Protein AF-A0AA39U0I7-F1 (afdb_monomer_lite)

Foldseek 3Di:
DDDCDPLNVVVVPDDADPPDPRRVVSSVVVVPPDDPPPPDPPPPQDPVNVVVLVVLVVQLVPPVRLLDPNSCVVPLVVVVVCVVVVHDDPRDHDVVSVVSSVVSVCCNVVVDPPPDDDDPPPPDDDD

Radius of gyration: 18.79 Å; chains: 1; bounding box: 39×44×45 Å

Structure (mmCIF, N/CA/C/O backbone):
data_AF-A0AA39U0I7-F1
#
_entry.id   AF-A0AA39U0I7-F1
#
loop_
_atom_site.group_PDB
_atom_site.id
_atom_site.type_symbol
_atom_site.label_atom_id
_atom_site.label_alt_id
_atom_site.label_comp_id
_atom_site.label_asym_id
_atom_site.label_entity_id
_atom_site.label_seq_id
_atom_site.pdbx_PDB_ins_code
_atom_site.Cartn_x
_atom_site.Cartn_y
_atom_site.Cartn_z
_atom_site.occupancy
_atom_site.B_iso_or_equiv
_atom_site.auth_seq_id
_atom_site.auth_comp_id
_atom_site.auth_asym_id
_atom_site.auth_atom_id
_atom_site.pdbx_PDB_model_num
ATOM 1 N N . MET A 1 1 ? 8.882 12.974 -23.817 1.00 37.31 1 MET A N 1
ATOM 2 C CA . MET A 1 1 ? 10.010 12.026 -23.698 1.00 37.31 1 MET A CA 1
ATOM 3 C C . MET A 1 1 ? 9.548 10.905 -22.786 1.00 37.31 1 MET A C 1
ATOM 5 O O . MET A 1 1 ? 9.167 11.203 -21.661 1.00 37.31 1 MET A O 1
ATOM 9 N N . ALA A 1 2 ? 9.437 9.674 -23.289 1.00 45.06 2 ALA A N 1
ATOM 10 C CA . ALA A 1 2 ? 8.979 8.548 -22.478 1.00 45.06 2 ALA A CA 1
ATOM 11 C C . ALA A 1 2 ? 10.019 8.283 -21.381 1.00 45.06 2 ALA A C 1
ATOM 13 O O . ALA A 1 2 ? 11.193 8.076 -21.678 1.00 45.06 2 ALA A O 1
ATOM 14 N N . GLN A 1 3 ? 9.614 8.370 -20.115 1.00 52.12 3 GLN A N 1
ATOM 15 C CA . GLN A 1 3 ? 10.445 7.879 -19.023 1.00 52.12 3 GLN A CA 1
ATOM 16 C C . GLN A 1 3 ? 10.517 6.362 -19.179 1.00 52.12 3 GLN A C 1
ATOM 18 O O . GLN A 1 3 ? 9.525 5.682 -18.927 1.00 52.12 3 GLN A O 1
ATOM 23 N N . ASN A 1 4 ? 11.667 5.846 -19.616 1.00 58.81 4 ASN A N 1
ATOM 24 C CA . ASN A 1 4 ? 11.930 4.413 -19.577 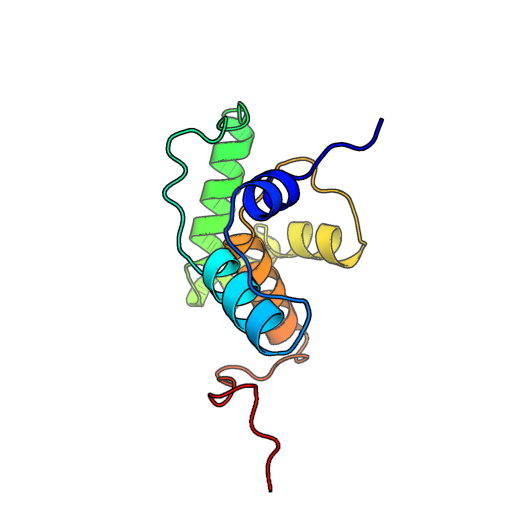1.00 58.81 4 ASN A CA 1
ATOM 25 C C . ASN A 1 4 ? 11.798 3.970 -18.121 1.00 58.81 4 ASN A C 1
ATOM 27 O O . ASN A 1 4 ? 12.529 4.450 -17.247 1.00 58.81 4 ASN A O 1
ATOM 31 N N . SER A 1 5 ? 10.824 3.104 -17.849 1.00 74.81 5 SER A N 1
ATOM 32 C CA . SER A 1 5 ? 10.639 2.552 -16.519 1.00 74.81 5 SER A CA 1
ATOM 33 C C . SER A 1 5 ? 11.898 1.782 -16.144 1.00 74.81 5 SER A C 1
ATOM 35 O O . SER A 1 5 ? 12.543 1.150 -16.982 1.00 74.81 5 SER A O 1
ATOM 37 N N . ARG A 1 6 ? 12.235 1.766 -14.854 1.00 77.12 6 ARG A N 1
ATOM 38 C CA . ARG A 1 6 ? 13.270 0.864 -14.337 1.00 77.12 6 ARG A CA 1
ATOM 39 C C . ARG A 1 6 ? 13.010 -0.583 -14.770 1.00 77.12 6 ARG A C 1
ATOM 41 O O . ARG A 1 6 ? 13.955 -1.328 -15.000 1.00 77.12 6 ARG A O 1
ATOM 48 N N . TRP A 1 7 ? 11.742 -0.966 -14.886 1.00 81.94 7 TRP A N 1
ATOM 49 C CA . TRP A 1 7 ? 11.361 -2.283 -15.370 1.00 81.94 7 TRP A CA 1
ATOM 50 C C . TRP A 1 7 ? 11.770 -2.521 -16.830 1.00 81.94 7 TRP A C 1
ATOM 52 O O . TRP A 1 7 ? 12.282 -3.591 -17.145 1.00 81.94 7 TRP A O 1
ATOM 62 N N . ASP A 1 8 ? 11.647 -1.515 -17.697 1.00 84.69 8 ASP A N 1
ATOM 63 C CA . ASP A 1 8 ? 12.058 -1.616 -19.103 1.00 84.69 8 ASP A CA 1
ATOM 64 C C . ASP A 1 8 ? 13.574 -1.815 -19.222 1.00 84.69 8 ASP A C 1
ATOM 66 O O . ASP A 1 8 ? 14.037 -2.624 -20.022 1.00 84.69 8 ASP A O 1
ATOM 70 N N . ALA A 1 9 ? 14.353 -1.149 -18.364 1.00 84.38 9 ALA A N 1
ATOM 71 C CA . ALA A 1 9 ? 15.800 -1.348 -18.296 1.00 84.38 9 ALA A CA 1
ATOM 72 C C . ALA A 1 9 ? 16.183 -2.770 -17.844 1.00 84.38 9 ALA A C 1
ATOM 74 O O . ALA A 1 9 ? 17.185 -3.313 -18.297 1.00 84.38 9 ALA A O 1
ATOM 75 N N . ILE A 1 10 ? 15.388 -3.388 -16.964 1.00 84.75 10 ILE A N 1
ATOM 76 C CA . ILE A 1 10 ? 15.611 -4.770 -16.516 1.00 84.75 10 ILE A CA 1
ATOM 77 C C . ILE A 1 10 ? 15.306 -5.748 -17.647 1.00 84.75 10 ILE A C 1
ATOM 79 O O . ILE A 1 10 ? 16.105 -6.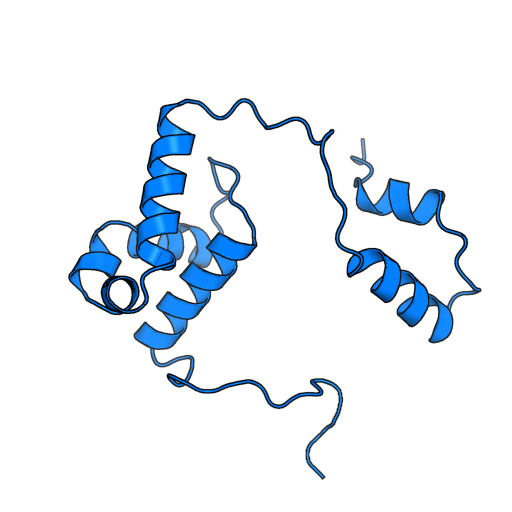645 -17.900 1.00 84.75 10 ILE A O 1
ATOM 83 N N . LEU A 1 11 ? 14.182 -5.555 -18.340 1.00 87.50 11 LEU A N 1
ATOM 84 C CA . LEU A 1 11 ? 13.811 -6.382 -19.486 1.00 87.50 11 LEU A CA 1
ATOM 85 C C . LEU A 1 11 ? 14.836 -6.287 -20.620 1.00 87.50 11 LEU A C 1
ATOM 87 O O . LEU A 1 11 ? 15.095 -7.289 -21.269 1.00 87.50 11 LEU A O 1
ATOM 91 N N . ALA A 1 12 ? 15.441 -5.115 -20.830 1.00 85.19 12 ALA A N 1
ATOM 92 C CA . ALA A 1 12 ? 16.456 -4.915 -21.863 1.00 85.19 12 ALA A CA 1
ATOM 93 C C . ALA A 1 12 ? 17.773 -5.671 -21.601 1.00 85.19 12 ALA A C 1
ATOM 95 O O . ALA A 1 12 ? 18.517 -5.931 -22.541 1.00 85.19 12 ALA A O 1
ATOM 96 N N . VAL A 1 13 ? 18.081 -5.994 -20.339 1.00 86.12 13 VAL A N 1
ATOM 97 C CA . VAL A 1 13 ? 19.313 -6.706 -19.944 1.00 86.12 13 VAL A CA 1
ATOM 98 C C . VAL A 1 13 ? 19.062 -8.201 -19.721 1.00 86.12 13 VAL A C 1
ATOM 100 O O . VAL A 1 13 ? 19.996 -8.997 -19.766 1.00 86.12 13 VAL A O 1
ATOM 103 N N . ALA A 1 14 ? 17.819 -8.591 -19.447 1.00 86.44 14 ALA A N 1
ATOM 104 C CA . ALA A 1 14 ? 17.469 -9.974 -19.179 1.00 86.44 14 ALA A CA 1
ATOM 105 C C . ALA A 1 14 ? 17.499 -10.827 -20.454 1.00 86.44 14 ALA A C 1
ATOM 107 O O . ALA A 1 14 ? 16.909 -10.461 -21.468 1.00 86.44 14 ALA A O 1
ATOM 108 N N . ASP A 1 15 ? 18.123 -12.001 -20.366 1.00 88.50 15 ASP A N 1
ATOM 109 C CA . ASP A 1 15 ? 18.040 -13.014 -21.414 1.00 88.50 15 ASP A CA 1
ATOM 110 C C . ASP A 1 15 ? 16.685 -13.729 -21.306 1.00 88.50 15 ASP A C 1
ATOM 112 O O . ASP A 1 15 ? 16.442 -14.513 -20.384 1.00 88.50 15 ASP A O 1
ATOM 116 N N . LEU A 1 16 ? 15.752 -13.360 -22.186 1.00 88.12 16 LEU A N 1
ATOM 117 C CA . LEU A 1 16 ? 14.377 -13.854 -22.188 1.00 88.12 16 LEU A CA 1
ATOM 118 C C . LEU A 1 16 ? 14.135 -14.748 -23.415 1.00 88.12 16 LEU A C 1
ATOM 120 O O . LEU A 1 16 ? 14.589 -14.418 -24.511 1.00 88.12 16 LEU A O 1
ATOM 124 N N . PRO A 1 17 ? 13.382 -15.856 -23.268 1.00 92.12 17 PRO A N 1
ATOM 125 C CA . PRO A 1 17 ? 13.059 -16.735 -24.389 1.00 92.12 17 PRO A CA 1
ATOM 126 C C . PRO A 1 17 ? 12.138 -16.035 -25.412 1.00 92.12 17 PRO A C 1
ATOM 128 O O . PRO A 1 17 ? 11.630 -14.947 -25.152 1.00 92.12 17 PRO A O 1
ATOM 131 N N . PRO A 1 18 ? 11.861 -16.639 -26.579 1.00 91.62 18 PRO A N 1
ATOM 132 C CA . PRO A 1 18 ? 10.907 -16.077 -27.532 1.00 91.62 18 PRO A CA 1
ATOM 133 C C . PRO A 1 18 ? 9.511 -15.867 -26.911 1.00 91.62 18 PRO A C 1
ATOM 135 O O . PRO A 1 18 ? 9.123 -16.640 -26.028 1.00 91.62 18 PRO A O 1
ATOM 138 N N . PRO A 1 19 ? 8.733 -14.868 -27.373 1.00 90.88 19 PRO A N 1
ATOM 139 C CA . PRO A 1 19 ? 7.399 -14.577 -26.849 1.00 90.88 19 PRO A CA 1
ATOM 140 C C . PRO A 1 19 ? 6.496 -15.818 -26.815 1.00 90.88 19 PRO A C 1
ATOM 142 O O . PRO A 1 19 ? 6.304 -16.491 -27.824 1.00 90.88 19 PRO A O 1
ATOM 145 N N . GLY A 1 20 ? 5.935 -16.112 -25.641 1.00 89.25 20 GLY A N 1
ATOM 146 C CA . GLY A 1 20 ? 5.120 -17.299 -25.386 1.00 89.25 20 GLY A CA 1
ATOM 147 C C . GLY A 1 20 ? 4.947 -17.568 -23.884 1.00 89.25 20 GLY A C 1
ATOM 148 O O . GLY A 1 20 ? 5.331 -16.733 -23.060 1.00 89.25 20 GLY A O 1
ATOM 149 N N . PRO A 1 21 ? 4.401 -18.732 -23.494 1.00 92.56 21 PRO A N 1
ATOM 150 C CA . PRO A 1 21 ? 4.223 -19.086 -22.082 1.00 92.56 21 PRO A CA 1
ATOM 151 C C . PRO A 1 21 ? 5.541 -19.092 -21.290 1.00 92.56 21 PRO A C 1
ATOM 153 O O . PRO A 1 21 ? 5.598 -18.612 -20.159 1.00 92.56 21 PRO A O 1
ATOM 156 N N . SER A 1 22 ? 6.631 -19.553 -21.912 1.00 88.69 22 SER A N 1
ATOM 157 C CA . SER A 1 22 ? 7.979 -19.532 -21.330 1.00 88.69 22 SER A CA 1
ATOM 158 C C . SER A 1 22 ? 8.496 -18.109 -21.096 1.00 88.69 22 SER A C 1
ATOM 160 O O . SER A 1 22 ? 9.119 -17.844 -20.069 1.00 88.69 22 SER A O 1
ATOM 162 N N . TYR A 1 23 ? 8.188 -17.171 -21.998 1.00 91.50 23 TYR A N 1
ATOM 163 C CA . TYR A 1 23 ? 8.501 -15.751 -21.824 1.00 91.50 23 TYR A CA 1
ATOM 164 C C . TYR A 1 23 ? 7.765 -15.149 -20.633 1.00 91.50 23 TYR A C 1
ATOM 166 O O . TYR A 1 23 ? 8.370 -14.431 -19.836 1.00 91.50 23 TYR A O 1
ATOM 174 N N . TYR A 1 24 ? 6.477 -15.469 -20.475 1.00 88.50 24 TYR A N 1
ATOM 175 C CA . TYR A 1 24 ? 5.704 -15.031 -19.315 1.00 88.50 24 TYR A CA 1
ATOM 176 C C . TYR A 1 24 ? 6.309 -15.563 -18.012 1.00 88.50 24 TYR A C 1
ATOM 178 O O . TYR A 1 24 ? 6.560 -14.777 -17.097 1.00 88.50 24 TYR A O 1
ATOM 186 N N . ALA A 1 25 ? 6.615 -16.861 -17.947 1.00 90.69 25 ALA A N 1
ATOM 187 C CA . ALA A 1 25 ? 7.207 -17.481 -16.764 1.00 90.69 25 ALA A CA 1
ATOM 188 C C . ALA A 1 25 ? 8.566 -16.856 -16.398 1.00 90.69 25 ALA A C 1
ATOM 190 O O . ALA A 1 25 ? 8.775 -16.472 -15.246 1.00 90.69 25 ALA A O 1
ATOM 191 N N . ALA A 1 26 ? 9.459 -16.672 -17.378 1.00 91.19 26 ALA A N 1
ATOM 192 C CA . ALA A 1 26 ? 10.770 -16.053 -17.172 1.00 91.19 26 ALA A CA 1
ATOM 193 C C . ALA A 1 26 ? 10.651 -14.590 -16.712 1.00 91.19 26 ALA A C 1
ATOM 195 O O . ALA A 1 26 ? 11.275 -14.177 -15.732 1.00 91.19 26 ALA A O 1
ATOM 196 N N . ARG A 1 27 ? 9.780 -13.808 -17.359 1.00 91.38 27 ARG A N 1
ATOM 197 C CA . ARG A 1 27 ? 9.503 -12.420 -16.972 1.00 91.38 27 ARG A CA 1
ATOM 198 C C . ARG A 1 27 ? 8.912 -12.323 -15.562 1.00 91.38 27 ARG A C 1
ATOM 200 O O . ARG A 1 27 ? 9.308 -11.443 -14.798 1.00 91.38 27 ARG A O 1
ATOM 207 N N . ARG A 1 28 ? 7.975 -13.209 -15.210 1.00 88.69 28 ARG A N 1
ATOM 208 C CA . ARG A 1 28 ? 7.356 -13.269 -13.878 1.00 88.69 28 ARG A CA 1
ATOM 209 C C . ARG A 1 28 ? 8.386 -13.628 -12.810 1.00 88.69 28 ARG A C 1
ATOM 211 O O . ARG A 1 28 ? 8.410 -12.980 -11.769 1.00 88.69 28 ARG A O 1
ATOM 218 N N . ALA A 1 29 ? 9.271 -14.587 -13.074 1.00 89.19 29 ALA A N 1
ATOM 219 C CA . ALA A 1 29 ? 10.353 -14.941 -12.155 1.00 89.19 29 ALA A CA 1
ATOM 220 C C . ALA A 1 29 ? 11.275 -13.742 -11.864 1.00 89.19 29 ALA A C 1
ATOM 222 O O . ALA A 1 29 ? 11.582 -13.461 -10.704 1.00 89.19 29 ALA A O 1
ATOM 223 N N . LEU A 1 30 ? 11.641 -12.969 -12.894 1.00 90.38 30 LEU A N 1
ATOM 224 C CA . LEU A 1 30 ? 12.417 -11.734 -12.726 1.00 90.38 30 LEU A CA 1
ATOM 225 C C . LEU A 1 30 ? 11.671 -10.670 -11.917 1.00 90.38 30 LEU A C 1
ATOM 227 O O . LEU A 1 30 ? 12.291 -9.965 -11.125 1.00 90.38 30 LEU A O 1
ATOM 231 N N . TRP A 1 31 ? 10.354 -10.549 -12.103 1.00 85.38 31 TRP A N 1
ATOM 232 C CA . TRP A 1 31 ? 9.528 -9.590 -11.363 1.00 85.38 31 TRP A CA 1
ATOM 233 C C . TRP A 1 31 ? 9.428 -9.943 -9.876 1.00 85.38 31 TRP A C 1
ATOM 235 O O . TRP A 1 31 ? 9.458 -9.060 -9.024 1.00 85.38 31 TRP A O 1
ATOM 245 N N . LEU A 1 32 ? 9.321 -11.235 -9.567 1.00 84.31 32 LEU A N 1
ATOM 246 C CA . LEU A 1 32 ? 9.167 -11.735 -8.202 1.00 84.31 32 LEU A CA 1
ATOM 247 C C . LEU A 1 32 ? 10.485 -11.846 -7.432 1.00 84.31 32 LEU A C 1
ATOM 249 O O . LEU A 1 32 ? 10.455 -11.966 -6.210 1.00 84.31 32 LEU A O 1
ATOM 253 N N . THR A 1 33 ? 11.632 -11.807 -8.115 1.00 84.62 33 THR A N 1
ATOM 254 C CA . THR A 1 33 ? 12.945 -11.906 -7.468 1.00 84.62 33 THR A CA 1
ATOM 255 C C . THR A 1 33 ? 13.160 -10.703 -6.537 1.00 84.62 33 THR A C 1
ATOM 257 O O . THR A 1 33 ? 13.247 -9.570 -7.024 1.00 84.62 33 THR A O 1
ATOM 260 N N . PRO A 1 34 ? 13.277 -10.904 -5.207 1.00 74.19 34 PRO A N 1
ATOM 261 C CA . PRO A 1 34 ? 13.497 -9.809 -4.271 1.00 74.19 34 PRO A CA 1
ATOM 262 C C . PRO A 1 34 ? 14.824 -9.121 -4.585 1.00 74.19 34 PRO A C 1
ATOM 264 O O . PRO A 1 34 ? 15.891 -9.731 -4.505 1.00 74.19 34 PRO A O 1
ATOM 267 N N . ARG A 1 35 ? 14.774 -7.841 -4.958 1.00 70.06 35 ARG A N 1
ATOM 268 C CA . ARG A 1 35 ? 15.977 -7.085 -5.305 1.00 70.06 35 ARG A CA 1
ATOM 269 C C . ARG A 1 35 ? 16.405 -6.226 -4.128 1.00 70.06 35 ARG A C 1
ATOM 271 O O . ARG A 1 35 ? 15.644 -5.390 -3.646 1.00 70.06 35 ARG A O 1
ATOM 278 N N . ASN A 1 36 ? 17.634 -6.437 -3.664 1.00 60.75 36 ASN A N 1
ATOM 279 C CA . ASN A 1 36 ? 18.230 -5.597 -2.636 1.00 60.75 36 ASN A CA 1
ATOM 280 C C . ASN A 1 36 ? 18.674 -4.279 -3.282 1.00 60.75 36 ASN A C 1
ATOM 282 O O . ASN A 1 36 ? 19.792 -4.151 -3.779 1.00 60.75 36 ASN A O 1
ATOM 286 N N . ASP A 1 37 ? 17.759 -3.317 -3.346 1.00 58.12 37 ASP A N 1
ATOM 287 C CA . ASP A 1 37 ? 18.030 -2.003 -3.917 1.00 58.12 37 ASP A CA 1
ATOM 288 C C . ASP A 1 37 ? 18.708 -1.092 -2.896 1.00 58.12 37 ASP A C 1
ATOM 290 O O . ASP A 1 37 ? 18.153 -0.091 -2.444 1.00 58.12 37 ASP A O 1
ATOM 294 N N . SER A 1 38 ? 19.955 -1.411 -2.560 1.00 54.66 38 SER A N 1
ATOM 295 C CA . SER A 1 38 ? 20.828 -0.521 -1.789 1.00 54.66 38 SER A CA 1
ATOM 296 C C . SER A 1 38 ? 21.079 0.824 -2.493 1.00 54.66 38 SER A C 1
ATOM 298 O O . SER A 1 38 ? 21.394 1.808 -1.827 1.00 54.66 38 SER A O 1
ATOM 300 N N . ASN A 1 39 ? 20.872 0.886 -3.815 1.00 49.19 39 ASN A N 1
ATOM 301 C CA . ASN A 1 39 ? 21.129 2.052 -4.665 1.00 49.19 39 ASN A CA 1
ATOM 302 C C . ASN A 1 39 ? 19.872 2.782 -5.159 1.00 49.19 39 ASN A C 1
ATOM 304 O O . ASN A 1 39 ? 19.984 3.665 -6.012 1.00 49.19 39 ASN A O 1
ATOM 308 N N . GLN A 1 40 ? 18.669 2.454 -4.672 1.00 54.75 40 GLN A N 1
ATOM 309 C CA . GLN A 1 40 ? 17.526 3.306 -4.996 1.00 54.75 40 GLN A CA 1
ATOM 310 C C . GLN A 1 40 ? 17.785 4.679 -4.361 1.00 54.75 40 GLN A C 1
ATOM 312 O O . GLN A 1 40 ? 18.067 4.722 -3.159 1.00 54.75 40 GLN A O 1
ATOM 317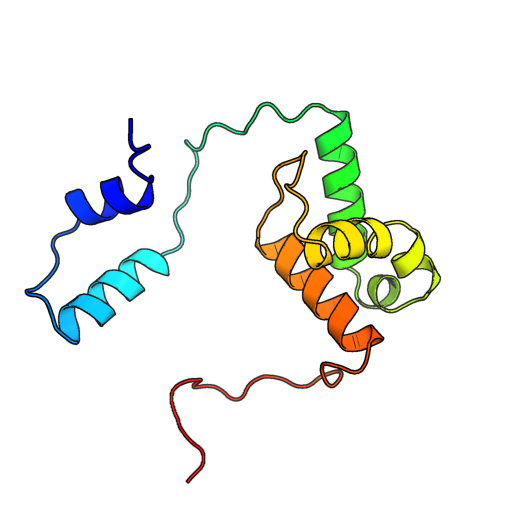 N N . PRO A 1 41 ? 17.705 5.797 -5.113 1.00 49.06 41 PRO A N 1
ATOM 318 C CA . PRO A 1 41 ? 17.739 7.105 -4.492 1.00 49.06 41 PRO A CA 1
ATOM 319 C C . PRO A 1 41 ? 16.585 7.117 -3.501 1.00 49.06 41 PRO A C 1
ATOM 321 O O . PRO A 1 41 ? 15.414 7.112 -3.890 1.00 49.06 41 PRO A O 1
ATOM 324 N N . LYS A 1 42 ? 16.922 7.040 -2.207 1.00 54.47 42 LYS A N 1
ATOM 325 C CA . LYS A 1 42 ? 15.991 7.340 -1.132 1.00 54.47 42 LYS A CA 1
ATOM 326 C C . LYS A 1 42 ? 15.530 8.736 -1.486 1.00 54.47 42 LYS A C 1
ATOM 328 O O . LYS A 1 42 ? 16.316 9.671 -1.349 1.00 54.47 42 LYS A O 1
ATOM 333 N N . ALA A 1 43 ? 14.317 8.858 -2.038 1.00 54.31 43 ALA A N 1
ATOM 334 C CA . ALA A 1 43 ? 13.693 10.156 -2.222 1.00 54.31 43 ALA A CA 1
ATOM 335 C C . ALA A 1 43 ? 13.960 10.896 -0.916 1.00 54.31 43 ALA A C 1
ATOM 337 O O . ALA A 1 43 ? 13.767 10.296 0.146 1.00 54.31 43 ALA A O 1
ATOM 338 N N . SER A 1 44 ? 14.552 12.085 -0.992 1.00 49.56 44 SER A N 1
ATOM 339 C CA . SER A 1 44 ? 14.894 12.901 0.164 1.00 49.56 44 SER A CA 1
ATOM 340 C C . SER A 1 44 ? 13.591 13.213 0.887 1.00 49.56 44 SER A C 1
ATOM 342 O O . SER A 1 44 ? 12.914 14.193 0.598 1.00 49.56 44 SER A O 1
ATOM 344 N N . LYS A 1 45 ? 13.152 12.274 1.724 1.00 57.00 45 LYS A N 1
ATOM 345 C CA . LYS A 1 45 ? 11.893 12.348 2.439 1.00 57.00 45 LYS A CA 1
ATOM 346 C C . LYS A 1 45 ? 12.142 13.379 3.513 1.00 57.00 45 LYS A C 1
ATOM 348 O O . LYS A 1 45 ? 13.028 13.193 4.348 1.00 57.00 45 LYS A O 1
ATOM 353 N N . GLU A 1 46 ? 11.385 14.465 3.466 1.00 64.44 46 GLU A N 1
ATOM 354 C CA . GLU A 1 46 ? 11.402 15.430 4.550 1.00 64.44 46 GLU A CA 1
ATOM 355 C C . GLU A 1 46 ? 11.167 14.705 5.889 1.00 64.44 46 GLU A C 1
ATOM 357 O O . GLU A 1 46 ? 10.393 13.739 5.936 1.00 64.44 46 GLU A O 1
ATOM 362 N N . PRO A 1 47 ? 11.810 15.139 6.986 1.00 65.81 47 PRO A N 1
ATOM 363 C CA . PRO A 1 47 ? 11.728 14.460 8.282 1.00 65.81 47 PRO A CA 1
ATOM 364 C C . PRO A 1 47 ? 10.284 14.213 8.748 1.00 65.81 47 PRO A C 1
ATOM 366 O O . PRO A 1 47 ? 9.975 13.176 9.337 1.00 65.81 47 PRO A O 1
ATOM 369 N N . LEU A 1 48 ? 9.382 15.143 8.422 1.00 62.16 48 LEU A N 1
ATOM 370 C CA . LEU A 1 48 ? 7.958 15.068 8.745 1.00 62.16 48 LEU A CA 1
ATOM 371 C C . LEU A 1 48 ? 7.250 13.925 8.003 1.00 62.16 48 LEU A C 1
ATOM 373 O O . LEU A 1 48 ? 6.482 13.179 8.613 1.00 62.16 48 LEU A O 1
ATOM 377 N N . ALA A 1 49 ? 7.565 13.724 6.721 1.00 71.44 49 ALA A N 1
ATOM 378 C CA . ALA A 1 49 ? 7.001 12.648 5.910 1.00 71.44 49 ALA A CA 1
ATOM 379 C C . ALA A 1 49 ? 7.430 11.261 6.420 1.00 71.44 49 ALA A C 1
ATOM 381 O O . ALA A 1 49 ? 6.633 10.322 6.423 1.00 71.44 49 ALA A O 1
ATOM 382 N N . LEU A 1 50 ? 8.672 11.131 6.903 1.00 75.38 50 LEU A N 1
ATOM 383 C CA . LEU A 1 50 ? 9.162 9.897 7.527 1.00 75.38 50 LEU A CA 1
ATOM 384 C C . LEU A 1 50 ? 8.437 9.589 8.837 1.00 75.38 50 LEU A C 1
ATOM 386 O O . LEU A 1 50 ? 8.045 8.444 9.059 1.00 75.38 50 LEU A O 1
ATOM 390 N N . ALA A 1 51 ? 8.228 10.594 9.689 1.00 79.06 51 ALA A N 1
ATOM 391 C CA . ALA A 1 51 ? 7.527 10.417 10.956 1.00 79.06 51 ALA A CA 1
ATOM 392 C C . ALA A 1 51 ? 6.058 10.011 10.748 1.00 79.06 51 ALA A C 1
ATOM 394 O O . ALA A 1 51 ? 5.576 9.091 11.406 1.00 79.06 51 ALA A O 1
ATOM 395 N N . GLN A 1 52 ? 5.362 10.649 9.802 1.00 79.50 52 GLN A N 1
ATOM 396 C CA . GLN A 1 52 ? 3.978 10.311 9.450 1.00 79.50 52 GLN A CA 1
ATOM 397 C C . GLN A 1 52 ? 3.865 8.898 8.870 1.00 79.50 52 GLN A C 1
ATOM 399 O O . GLN A 1 52 ? 3.010 8.122 9.291 1.00 79.50 52 GLN A O 1
ATOM 404 N N . GLN A 1 53 ? 4.764 8.534 7.955 1.00 81.19 53 GLN A N 1
ATOM 405 C CA . GLN A 1 53 ? 4.800 7.196 7.374 1.00 81.19 53 GLN A CA 1
ATOM 406 C C . GLN A 1 53 ? 5.119 6.121 8.416 1.00 81.19 53 GLN A C 1
ATOM 408 O O . GLN A 1 53 ? 4.537 5.041 8.364 1.00 81.19 53 GLN A O 1
ATOM 413 N N . LYS A 1 54 ? 6.006 6.416 9.374 1.00 84.81 54 LYS A N 1
ATOM 414 C CA . LYS A 1 54 ? 6.313 5.510 10.482 1.00 84.81 54 LYS A CA 1
ATOM 415 C C . LYS A 1 54 ? 5.099 5.308 11.386 1.00 84.81 54 LYS A C 1
ATOM 417 O O . LYS A 1 54 ? 4.726 4.168 11.612 1.00 84.81 54 LYS A O 1
ATOM 422 N N . LYS A 1 55 ? 4.432 6.387 11.810 1.00 85.25 55 LYS A N 1
ATOM 423 C CA . LYS A 1 55 ? 3.198 6.299 12.610 1.00 85.25 55 LYS A CA 1
ATOM 424 C C . LYS A 1 55 ? 2.121 5.472 11.912 1.00 85.25 55 LYS A C 1
ATOM 426 O O . LYS A 1 55 ? 1.545 4.580 12.520 1.00 85.25 55 LYS A O 1
ATOM 431 N N . LEU A 1 56 ? 1.895 5.734 10.624 1.00 85.06 56 LEU A N 1
ATOM 432 C CA . LEU A 1 56 ? 0.927 4.987 9.824 1.00 85.06 56 LEU A CA 1
ATOM 433 C C . LEU A 1 56 ? 1.318 3.509 9.698 1.00 85.06 56 LEU A C 1
ATOM 435 O O . LEU A 1 56 ? 0.467 2.638 9.821 1.00 85.06 56 LEU A O 1
ATOM 439 N N . SER A 1 57 ? 2.604 3.221 9.491 1.00 86.50 57 SER A N 1
ATOM 440 C CA . SER A 1 57 ? 3.128 1.854 9.465 1.00 86.50 57 SER A CA 1
ATOM 441 C C . SER A 1 57 ? 2.921 1.140 10.799 1.00 86.50 57 SER A C 1
ATOM 443 O O . SER A 1 57 ? 2.438 0.014 10.809 1.00 86.50 57 SER A O 1
ATOM 445 N N . ASP A 1 58 ? 3.255 1.779 11.918 1.00 87.06 58 ASP A N 1
ATOM 446 C CA . ASP A 1 58 ? 3.111 1.202 13.257 1.00 87.06 58 ASP A CA 1
ATOM 447 C C . ASP A 1 58 ? 1.637 0.907 13.576 1.00 87.06 58 ASP A C 1
ATOM 449 O O . ASP A 1 58 ? 1.320 -0.147 14.119 1.00 87.06 58 ASP A O 1
ATOM 453 N N . LEU A 1 59 ? 0.732 1.797 13.161 1.00 86.12 59 LEU A N 1
ATOM 454 C CA . LEU A 1 59 ? -0.710 1.630 13.327 1.00 86.12 59 LEU A CA 1
ATOM 455 C C . LEU A 1 59 ? -1.244 0.466 12.480 1.00 86.12 59 LEU A C 1
ATOM 457 O O . LEU A 1 59 ? -1.962 -0.390 12.984 1.00 86.12 59 LEU A O 1
ATOM 461 N N . VAL A 1 60 ? -0.860 0.401 11.206 1.00 85.00 60 VAL A N 1
ATOM 462 C CA . VAL A 1 60 ? -1.337 -0.621 10.261 1.00 85.00 60 VAL A CA 1
ATOM 463 C C . VAL A 1 60 ? -0.718 -2.002 10.524 1.00 85.00 60 VAL A C 1
ATOM 465 O O . VAL A 1 60 ? -1.312 -3.024 10.183 1.00 85.00 60 VAL A O 1
ATOM 468 N N . ASN A 1 61 ? 0.467 -2.063 11.134 1.00 85.44 61 ASN A N 1
ATOM 469 C CA . ASN A 1 61 ? 1.096 -3.321 11.543 1.00 85.44 61 ASN A CA 1
ATOM 470 C C . ASN A 1 61 ? 0.497 -3.908 12.829 1.00 85.44 61 ASN A C 1
ATOM 472 O O . ASN A 1 61 ? 0.744 -5.078 13.110 1.00 85.44 61 ASN A O 1
ATOM 476 N N . ASP A 1 62 ? -0.271 -3.127 13.590 1.00 84.50 62 ASP A N 1
ATOM 477 C CA . ASP A 1 62 ? -0.975 -3.584 14.784 1.00 84.50 62 ASP A CA 1
ATOM 478 C C . ASP A 1 62 ? -2.447 -3.886 14.432 1.00 84.50 62 ASP A C 1
ATOM 480 O O . ASP A 1 62 ? -3.274 -2.968 14.386 1.00 84.50 62 ASP A O 1
ATOM 484 N N . PRO A 1 63 ? -2.814 -5.158 14.168 1.00 74.00 63 PRO A N 1
ATOM 485 C CA . PRO A 1 63 ? -4.169 -5.514 13.745 1.00 74.00 63 PRO A CA 1
ATOM 486 C C . PRO A 1 63 ? -5.229 -5.148 14.792 1.00 74.00 63 PRO A C 1
ATOM 488 O O . PRO A 1 63 ? -6.351 -4.803 14.422 1.00 74.00 63 PRO A O 1
ATOM 491 N N . SER A 1 64 ? -4.864 -5.135 16.078 1.00 77.50 64 SER A N 1
ATOM 492 C CA . SER A 1 64 ? -5.763 -4.747 17.171 1.00 77.50 64 SER A CA 1
ATOM 493 C C . SER A 1 64 ? -6.134 -3.263 17.103 1.00 77.50 64 SER A C 1
ATOM 495 O O . SER A 1 64 ? -7.239 -2.873 17.477 1.00 77.50 64 SER A O 1
ATOM 497 N N . LYS A 1 65 ? -5.233 -2.414 16.595 1.00 78.94 65 LYS A N 1
ATOM 498 C CA . LYS A 1 65 ? -5.485 -0.977 16.415 1.00 78.94 65 LYS A CA 1
ATOM 499 C C . LYS A 1 65 ? -6.108 -0.664 15.064 1.00 78.94 65 LYS A C 1
ATOM 501 O O . LYS A 1 65 ? -7.046 0.126 15.016 1.00 78.94 65 LYS A O 1
ATOM 506 N N . ALA A 1 66 ? -5.629 -1.294 13.993 1.00 76.50 66 ALA A N 1
ATOM 507 C CA . ALA A 1 66 ? -6.084 -1.028 12.630 1.00 76.50 66 ALA A CA 1
ATOM 508 C C . ALA A 1 66 ? -7.577 -1.331 12.413 1.00 76.50 66 ALA A C 1
ATOM 510 O O . ALA A 1 66 ? -8.224 -0.664 11.610 1.00 76.50 66 ALA A O 1
ATOM 511 N N . GLN A 1 67 ? -8.124 -2.312 13.139 1.00 77.69 67 GLN A N 1
ATOM 512 C CA . GLN A 1 67 ? -9.541 -2.691 13.067 1.00 77.69 67 GLN A CA 1
ATOM 513 C C . GLN A 1 67 ? -10.435 -1.911 14.045 1.00 77.69 67 GLN A C 1
ATOM 515 O O . GLN A 1 67 ? -11.658 -1.968 13.943 1.00 77.69 67 GLN A O 1
ATOM 520 N N . THR A 1 68 ? -9.846 -1.167 14.986 1.00 83.00 68 THR A N 1
ATOM 521 C CA . THR A 1 68 ? -10.596 -0.378 15.970 1.00 83.00 68 THR A CA 1
ATOM 522 C C . THR A 1 68 ? -10.968 0.992 15.394 1.00 83.00 68 THR A C 1
ATOM 524 O O . THR A 1 68 ? -10.183 1.613 14.678 1.00 83.00 68 THR A O 1
ATOM 527 N N . GLU A 1 69 ? -12.135 1.521 15.775 1.00 83.62 69 GLU A N 1
ATOM 528 C CA . GLU A 1 69 ? -12.618 2.850 15.358 1.00 83.62 69 GLU A CA 1
ATOM 529 C C . GLU A 1 69 ? -11.602 3.974 15.631 1.00 83.62 69 GLU A C 1
ATOM 531 O O . GLU A 1 69 ? -11.428 4.887 14.826 1.00 83.62 69 GLU A O 1
ATOM 536 N N . SER A 1 70 ? -10.891 3.886 16.758 1.00 82.81 70 SER A N 1
ATOM 537 C CA . SER A 1 70 ? -9.845 4.839 17.136 1.00 82.81 70 SER A CA 1
ATOM 538 C C . SER A 1 70 ? -8.678 4.843 16.140 1.00 82.81 70 SER A C 1
ATOM 540 O O . SER A 1 70 ? -8.320 5.897 15.617 1.00 82.81 70 SER A O 1
ATOM 542 N N . GLY A 1 71 ? -8.135 3.667 15.797 1.00 82.00 71 GLY A N 1
ATOM 543 C CA . GLY A 1 71 ? -7.018 3.564 14.851 1.00 82.00 71 GLY A CA 1
ATOM 544 C C . GLY A 1 71 ? -7.420 3.928 13.419 1.00 82.00 71 GLY A C 1
ATOM 545 O O . GLY A 1 71 ? -6.638 4.534 12.684 1.00 82.00 71 GLY A O 1
ATOM 546 N N . TRP A 1 72 ? -8.667 3.647 13.032 1.00 85.38 72 TRP A N 1
ATOM 547 C CA . TRP A 1 72 ? -9.212 4.089 11.749 1.00 85.38 72 TRP A CA 1
ATOM 548 C C . TRP A 1 72 ? -9.176 5.619 11.609 1.00 85.38 72 TRP A C 1
ATOM 550 O O . TRP A 1 72 ? -8.680 6.148 10.608 1.00 85.38 72 TRP A O 1
ATOM 560 N N . ASN A 1 73 ? -9.651 6.326 12.637 1.00 86.62 73 ASN A N 1
ATOM 561 C CA . ASN A 1 73 ? -9.743 7.785 12.643 1.00 86.62 73 ASN A CA 1
ATOM 562 C C . ASN A 1 73 ? -8.395 8.488 12.888 1.00 86.62 73 ASN A C 1
ATOM 564 O O . ASN A 1 73 ? -8.237 9.640 12.489 1.00 86.62 73 ASN A O 1
ATOM 568 N N . GLU A 1 74 ? -7.408 7.809 13.477 1.00 82.69 74 GLU A N 1
ATOM 569 C CA . GLU A 1 74 ? -6.073 8.367 13.739 1.00 82.69 74 GLU A CA 1
ATOM 570 C C . GLU A 1 74 ? -5.241 8.580 12.455 1.00 82.69 74 GLU A C 1
ATOM 572 O O . GLU A 1 74 ? -4.357 9.439 12.421 1.00 82.69 74 GLU A O 1
ATOM 577 N N . GLY A 1 75 ? -5.549 7.873 11.358 1.00 81.19 75 GLY A N 1
ATOM 578 C CA . GLY A 1 75 ? -4.909 8.172 10.071 1.00 81.19 75 GLY A CA 1
ATOM 579 C C . GLY A 1 75 ? -5.244 7.268 8.888 1.00 81.19 75 GLY A C 1
ATOM 580 O O . GLY A 1 75 ? -5.089 7.712 7.749 1.00 81.19 75 GLY A O 1
ATOM 581 N N . ILE A 1 76 ? -5.732 6.039 9.111 1.00 86.75 76 ILE A N 1
ATOM 582 C CA . ILE A 1 76 ? -6.055 5.110 8.009 1.00 86.75 76 ILE A CA 1
ATOM 583 C C . ILE A 1 76 ? -7.129 5.713 7.099 1.00 86.75 76 ILE A C 1
ATOM 585 O O . ILE A 1 76 ? -6.970 5.705 5.878 1.00 86.75 76 ILE A O 1
ATOM 589 N N . ARG A 1 77 ? -8.177 6.302 7.688 1.00 89.44 77 ARG A N 1
ATOM 590 C CA . ARG A 1 77 ? -9.309 6.884 6.962 1.00 89.44 77 ARG A CA 1
ATOM 591 C C . ARG A 1 77 ? -8.884 7.915 5.919 1.00 89.44 77 ARG A C 1
ATOM 593 O O . ARG A 1 77 ? -9.285 7.817 4.766 1.00 89.44 77 ARG A O 1
ATOM 600 N N . LEU A 1 78 ? -8.055 8.882 6.310 1.00 87.12 78 LEU A N 1
ATOM 601 C CA . LEU A 1 78 ? -7.627 9.974 5.427 1.00 87.12 78 LEU A CA 1
ATOM 602 C C . LEU A 1 78 ? -6.817 9.457 4.237 1.00 87.12 78 LEU A C 1
ATOM 604 O O . LEU A 1 78 ? -6.969 9.931 3.110 1.00 87.12 78 LEU A O 1
ATOM 608 N N . VAL A 1 79 ? -5.954 8.470 4.487 1.00 87.50 79 VAL A N 1
ATOM 609 C CA . VAL A 1 79 ? -5.149 7.857 3.430 1.00 87.50 79 VAL A CA 1
ATOM 610 C C . VAL A 1 79 ? -6.036 7.026 2.507 1.00 87.50 79 VAL A C 1
ATOM 612 O O . VAL A 1 79 ? -5.907 7.147 1.291 1.00 87.50 79 VAL A O 1
ATOM 615 N N . TRP A 1 80 ? -6.969 6.246 3.056 1.00 89.88 80 TRP A N 1
ATOM 616 C CA . TRP A 1 80 ? -7.937 5.481 2.272 1.00 89.88 80 TRP A CA 1
ATOM 617 C C . TRP A 1 80 ? -8.821 6.377 1.401 1.00 89.88 80 TRP A C 1
ATOM 619 O O . TRP A 1 80 ? -8.939 6.109 0.213 1.00 89.88 80 TRP A O 1
ATOM 629 N N . GLU A 1 81 ? -9.376 7.467 1.935 1.00 89.94 81 GLU A N 1
ATOM 630 C CA . GLU A 1 81 ? -10.180 8.433 1.170 1.00 89.94 81 GLU A CA 1
ATOM 631 C C . GLU A 1 81 ? -9.379 9.054 0.013 1.00 89.94 81 GLU A C 1
ATOM 633 O O . GLU A 1 81 ? -9.889 9.231 -1.096 1.00 89.94 81 GLU A O 1
ATOM 638 N N . GLY A 1 82 ? -8.097 9.358 0.235 1.00 88.31 82 GLY A N 1
ATOM 639 C CA . GLY A 1 82 ? -7.197 9.817 -0.823 1.00 88.31 82 GLY A 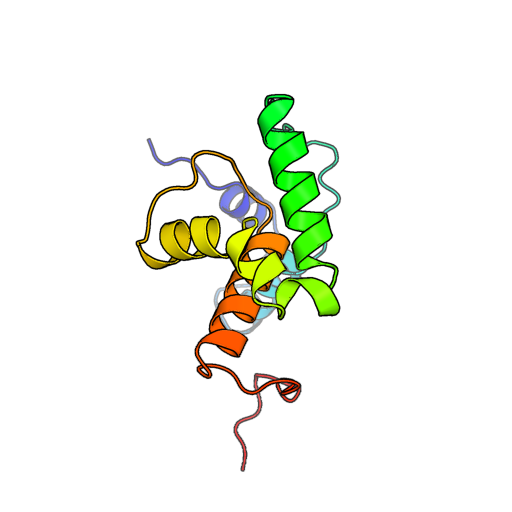CA 1
ATOM 640 C C . GLY A 1 82 ? -6.970 8.758 -1.906 1.00 88.31 82 GLY A C 1
ATOM 641 O O . GLY A 1 82 ? -7.050 9.069 -3.094 1.00 88.31 82 GLY A O 1
ATOM 642 N N . LEU A 1 83 ? -6.725 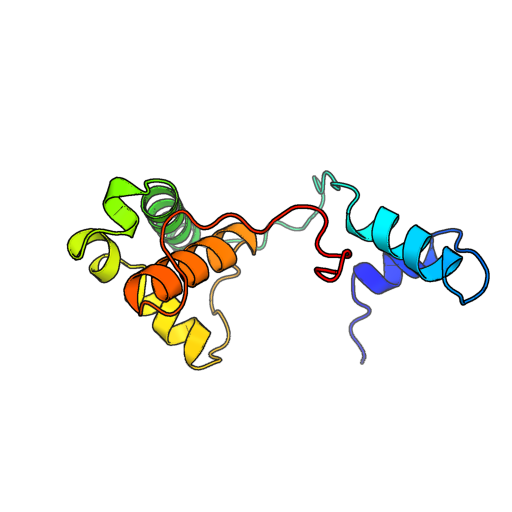7.511 -1.498 1.00 89.50 83 LEU A N 1
ATOM 643 C CA . LEU A 1 83 ? -6.494 6.386 -2.406 1.00 89.50 83 LEU A CA 1
ATOM 644 C C . LEU A 1 83 ? -7.747 6.036 -3.221 1.00 89.50 83 LEU A C 1
ATOM 646 O O . LEU A 1 83 ? -7.661 5.915 -4.441 1.00 89.50 83 LEU A O 1
ATOM 650 N N . SER A 1 84 ? -8.906 5.914 -2.572 1.00 88.94 84 SER A N 1
ATOM 651 C CA . SER A 1 84 ? -10.173 5.526 -3.205 1.00 88.94 84 SER A CA 1
ATOM 652 C C . SER A 1 84 ? -10.726 6.605 -4.136 1.00 88.94 84 SER A C 1
ATOM 654 O O . SER A 1 84 ? -11.347 6.283 -5.144 1.00 88.94 84 SER A O 1
ATOM 656 N N . SER A 1 85 ? -10.431 7.882 -3.870 1.00 88.81 85 SER A N 1
ATOM 657 C CA . SER A 1 85 ? -10.758 8.989 -4.782 1.00 88.81 85 SER A CA 1
ATOM 658 C C . SER A 1 85 ? -9.787 9.141 -5.961 1.00 88.81 85 SER A C 1
ATOM 660 O O . SER A 1 85 ? -9.951 10.053 -6.770 1.00 88.81 85 SER A O 1
ATOM 662 N N . GLY A 1 86 ? -8.769 8.278 -6.073 1.00 85.56 86 GLY A N 1
ATOM 663 C CA . GLY A 1 86 ? -7.779 8.328 -7.151 1.00 85.56 86 GLY A CA 1
ATOM 664 C C . GLY A 1 86 ? -6.827 9.523 -7.058 1.00 85.56 86 GLY A C 1
ATOM 665 O O . GLY A 1 86 ? -6.211 9.906 -8.057 1.00 85.56 86 GLY A O 1
ATOM 666 N N . ARG A 1 87 ? -6.689 10.146 -5.877 1.00 85.44 87 ARG A N 1
ATOM 667 C CA . ARG A 1 87 ? -5.751 11.261 -5.703 1.00 85.44 87 ARG A CA 1
ATOM 668 C C . ARG A 1 87 ? -4.320 10.762 -5.802 1.00 85.44 87 ARG A C 1
ATOM 670 O O . ARG A 1 87 ? -3.944 9.714 -5.279 1.00 85.44 87 ARG A O 1
ATOM 677 N N . LYS A 1 88 ? -3.481 11.585 -6.424 1.00 81.25 88 LYS A N 1
ATOM 678 C CA . LYS A 1 88 ? -2.043 11.347 -6.458 1.00 81.25 88 LYS A CA 1
ATOM 679 C C . LYS A 1 88 ? -1.463 11.480 -5.050 1.00 81.25 88 LYS A C 1
ATOM 681 O O . LYS A 1 88 ? -1.700 12.476 -4.367 1.00 81.25 88 LYS A O 1
ATOM 686 N N . LEU A 1 89 ? -0.652 10.504 -4.649 1.00 78.31 89 LEU A N 1
ATOM 687 C CA . LEU A 1 89 ? 0.093 10.568 -3.397 1.00 78.31 89 LEU A CA 1
ATOM 688 C C . LEU A 1 89 ? 1.126 11.700 -3.463 1.00 78.31 89 LEU A C 1
ATOM 690 O O . LEU A 1 89 ? 2.002 11.706 -4.330 1.00 78.31 89 LEU A O 1
ATOM 694 N N . THR A 1 90 ? 1.025 12.650 -2.535 1.00 76.06 90 THR A N 1
ATOM 695 C CA . THR A 1 90 ? 2.016 13.721 -2.346 1.00 76.06 90 THR A CA 1
ATOM 696 C C . THR A 1 90 ? 3.328 13.169 -1.796 1.00 76.06 90 THR A C 1
ATOM 698 O O . THR A 1 90 ? 4.404 13.618 -2.183 1.00 76.06 90 THR A O 1
ATOM 701 N N . ILE A 1 91 ? 3.239 12.155 -0.933 1.00 77.50 91 ILE A N 1
ATOM 702 C CA . ILE A 1 91 ? 4.373 11.453 -0.333 1.00 77.50 91 ILE A CA 1
ATOM 703 C C . ILE A 1 91 ? 4.400 10.024 -0.869 1.00 77.50 91 ILE A C 1
ATOM 705 O O . ILE A 1 91 ? 3.428 9.282 -0.746 1.00 77.50 91 ILE A O 1
ATOM 709 N N . SER A 1 92 ? 5.542 9.618 -1.427 1.00 76.12 92 SER A N 1
ATOM 710 C CA . SER A 1 92 ? 5.738 8.242 -1.886 1.00 76.12 92 SER A CA 1
ATOM 711 C C . SER A 1 92 ? 5.617 7.247 -0.726 1.00 76.12 92 SER A C 1
ATOM 713 O O . SER A 1 92 ? 6.301 7.361 0.303 1.00 76.12 92 SER A O 1
ATOM 715 N N . MET A 1 93 ? 4.747 6.253 -0.907 1.00 81.25 93 MET A N 1
ATOM 716 C CA . MET A 1 93 ? 4.436 5.232 0.084 1.00 81.25 93 MET A CA 1
ATOM 717 C C . MET A 1 93 ? 4.844 3.838 -0.407 1.00 81.25 93 MET A C 1
ATOM 719 O O . MET A 1 93 ? 4.611 3.524 -1.575 1.00 81.25 93 MET A O 1
ATOM 723 N N . PRO A 1 94 ? 5.436 2.988 0.457 1.00 83.19 94 PRO A N 1
ATOM 724 C CA . PRO A 1 94 ? 5.653 1.586 0.136 1.00 83.19 94 PRO A CA 1
ATOM 725 C C . PRO A 1 94 ? 4.340 0.904 -0.241 1.00 83.19 94 PRO A C 1
ATOM 727 O O . PRO A 1 94 ? 3.351 1.020 0.482 1.00 83.19 94 PRO A O 1
ATOM 730 N N . LEU A 1 95 ? 4.352 0.145 -1.337 1.00 83.12 95 LEU A N 1
ATOM 731 C CA . LEU A 1 95 ? 3.176 -0.589 -1.801 1.00 83.12 95 LEU A CA 1
ATOM 732 C C . LEU A 1 95 ? 2.639 -1.550 -0.731 1.00 83.12 95 LEU A C 1
ATOM 734 O O . LEU A 1 95 ? 1.432 -1.672 -0.569 1.00 83.12 95 LEU A O 1
ATOM 738 N N . SER A 1 96 ? 3.524 -2.160 0.063 1.00 83.50 96 SER A N 1
ATOM 739 C CA . SER A 1 96 ? 3.139 -3.014 1.192 1.00 83.50 96 SER A CA 1
ATOM 740 C C . SER A 1 96 ? 2.260 -2.296 2.219 1.00 83.50 96 SER A C 1
ATOM 742 O O . SER A 1 96 ? 1.354 -2.906 2.776 1.00 83.50 96 SER A O 1
ATOM 744 N N . LEU A 1 97 ? 2.495 -1.002 2.459 1.00 86.19 97 LEU A N 1
ATOM 745 C CA . LEU A 1 97 ? 1.680 -0.205 3.372 1.00 86.19 97 LEU A CA 1
ATOM 746 C C . LEU A 1 97 ? 0.324 0.138 2.744 1.00 86.19 97 LEU A C 1
ATOM 748 O O . LEU A 1 97 ? -0.697 0.027 3.415 1.00 86.19 97 LEU A O 1
ATOM 752 N N . ILE A 1 98 ? 0.313 0.477 1.450 1.00 87.75 98 ILE A N 1
ATOM 753 C CA . ILE A 1 98 ? -0.917 0.730 0.683 1.00 87.75 98 ILE A CA 1
ATOM 754 C C . ILE A 1 98 ? -1.827 -0.502 0.725 1.00 87.75 98 ILE A C 1
ATOM 756 O O . ILE A 1 98 ? -2.986 -0.380 1.106 1.00 87.75 98 ILE A O 1
ATOM 760 N N . ILE A 1 99 ? -1.287 -1.687 0.421 1.00 88.75 99 ILE A N 1
ATOM 761 C CA . ILE A 1 99 ? -2.037 -2.953 0.429 1.00 88.75 99 ILE A CA 1
ATOM 762 C C . ILE A 1 99 ? -2.702 -3.185 1.789 1.00 88.75 99 ILE A C 1
ATOM 764 O O . ILE A 1 99 ? -3.884 -3.510 1.849 1.00 88.75 99 ILE A O 1
ATOM 768 N N . LYS A 1 100 ? -1.974 -2.978 2.893 1.00 88.25 100 LYS A N 1
ATOM 769 C CA . LYS A 1 100 ? -2.528 -3.185 4.237 1.00 88.25 100 LYS A CA 1
ATOM 770 C C . LYS A 1 100 ? -3.622 -2.173 4.596 1.00 88.25 100 LYS A C 1
ATOM 772 O O . LYS A 1 100 ? -4.602 -2.555 5.227 1.00 88.25 100 LYS A O 1
ATOM 777 N N . ILE A 1 101 ? -3.482 -0.911 4.182 1.00 88.81 101 ILE A N 1
ATOM 778 C CA . ILE A 1 101 ? -4.517 0.123 4.363 1.00 88.81 101 ILE A CA 1
ATOM 779 C C . ILE A 1 101 ? -5.782 -0.249 3.589 1.00 88.81 101 ILE A C 1
ATOM 781 O O . ILE A 1 101 ? -6.876 -0.202 4.145 1.00 88.81 101 ILE A O 1
ATOM 785 N N . THR A 1 102 ? -5.630 -0.660 2.329 1.00 89.81 102 THR A N 1
ATOM 786 C CA . THR A 1 102 ? -6.743 -1.110 1.486 1.00 89.81 102 THR A CA 1
ATOM 787 C C . THR A 1 102 ? -7.434 -2.331 2.081 1.00 89.81 102 THR A C 1
ATOM 789 O O . THR A 1 102 ? -8.654 -2.341 2.196 1.00 89.81 102 THR A O 1
ATOM 792 N N . HIS A 1 103 ? -6.670 -3.325 2.536 1.00 87.94 103 HIS A N 1
ATOM 793 C CA . HIS A 1 103 ? -7.228 -4.498 3.201 1.00 87.94 103 HIS A CA 1
ATOM 794 C C . HIS A 1 103 ? -8.011 -4.113 4.466 1.00 87.94 103 HIS A C 1
ATOM 796 O O . HIS A 1 103 ? -9.144 -4.551 4.638 1.00 87.94 103 HIS A O 1
ATOM 802 N N . ALA A 1 104 ? -7.463 -3.242 5.323 1.00 86.50 104 ALA A N 1
ATOM 803 C CA . ALA A 1 104 ? -8.169 -2.760 6.513 1.00 86.50 104 ALA A CA 1
ATOM 804 C C . ALA A 1 104 ? -9.493 -2.053 6.164 1.00 86.50 104 ALA A C 1
ATOM 806 O O . ALA A 1 104 ? -10.498 -2.269 6.842 1.00 86.50 104 ALA A O 1
ATOM 807 N N . ALA A 1 105 ? -9.512 -1.261 5.087 1.00 89.25 105 ALA A N 1
ATOM 808 C CA . ALA A 1 105 ? -10.728 -0.626 4.587 1.00 89.25 105 ALA A CA 1
ATOM 809 C C . ALA A 1 105 ? -11.760 -1.651 4.097 1.00 89.25 105 ALA A C 1
ATOM 811 O O . ALA A 1 105 ? -12.927 -1.565 4.462 1.00 89.25 105 ALA A O 1
ATOM 812 N N . TRP A 1 106 ? -11.341 -2.668 3.340 1.00 89.44 106 TRP A N 1
ATOM 813 C CA . TRP A 1 106 ? -12.252 -3.707 2.855 1.00 89.44 106 TRP A CA 1
ATOM 814 C C . TRP A 1 106 ? -12.864 -4.549 3.970 1.00 89.44 106 TRP A C 1
ATOM 816 O O . TRP A 1 106 ? -14.051 -4.862 3.894 1.00 89.44 106 TRP A O 1
ATOM 826 N N . ILE A 1 107 ? -12.086 -4.889 5.004 1.00 87.06 107 ILE A N 1
ATOM 827 C CA . ILE A 1 107 ? -12.611 -5.575 6.193 1.00 87.06 107 ILE A CA 1
ATOM 828 C C . ILE A 1 107 ? -13.681 -4.713 6.873 1.00 87.06 107 ILE A C 1
ATOM 830 O O . ILE A 1 107 ? -14.735 -5.217 7.250 1.00 87.06 107 ILE A O 1
ATOM 834 N N . ARG A 1 108 ? -13.432 -3.405 7.008 1.00 86.00 108 ARG A N 1
ATOM 835 C CA . ARG A 1 108 ? -14.369 -2.466 7.638 1.00 86.00 108 ARG A CA 1
ATOM 836 C C . ARG A 1 108 ? -15.656 -2.298 6.834 1.00 86.00 108 ARG A C 1
ATOM 838 O O . ARG A 1 108 ? -16.741 -2.353 7.406 1.00 86.00 108 ARG A O 1
ATOM 845 N N . ASP A 1 109 ? -15.535 -2.129 5.522 1.00 88.31 109 ASP A N 1
ATOM 846 C CA . ASP A 1 109 ? -16.672 -1.961 4.612 1.00 88.31 109 ASP A CA 1
ATOM 847 C C . ASP A 1 109 ? -17.435 -3.281 4.386 1.00 88.31 109 ASP A C 1
ATOM 849 O O . ASP A 1 109 ? -18.408 -3.315 3.639 1.00 88.31 109 ASP A O 1
ATOM 853 N N . SER A 1 110 ? -17.009 -4.378 5.033 1.00 85.12 110 SER A N 1
ATOM 854 C CA . SER A 1 110 ? -17.528 -5.739 4.832 1.00 85.12 110 SER A CA 1
ATOM 855 C C . SER A 1 110 ? -17.435 -6.217 3.376 1.00 85.12 110 SER A C 1
ATOM 857 O O . SER A 1 110 ? -18.117 -7.158 2.975 1.00 85.12 110 SER A O 1
ATOM 859 N N . THR A 1 111 ? -16.562 -5.585 2.588 1.00 86.44 111 THR A N 1
ATOM 860 C CA . THR A 1 111 ? -16.262 -5.945 1.197 1.00 86.44 111 THR A CA 1
ATOM 861 C C . THR A 1 111 ? -15.352 -7.172 1.131 1.00 86.44 111 THR A C 1
ATOM 863 O O . THR A 1 111 ? -15.371 -7.901 0.143 1.00 86.44 111 THR A O 1
ATOM 866 N N . TRP A 1 112 ? -14.564 -7.421 2.184 1.00 82.94 112 TRP A N 1
ATOM 867 C CA . TRP A 1 112 ? -13.731 -8.614 2.314 1.00 82.94 112 TRP A CA 1
ATOM 868 C C . TRP A 1 112 ? -14.009 -9.336 3.644 1.00 82.94 112 TRP A C 1
ATOM 870 O O . TRP A 1 112 ? -14.058 -8.677 4.687 1.00 82.94 112 TRP A O 1
ATOM 880 N N . PRO A 1 113 ? -14.184 -10.670 3.645 1.00 80.69 113 PRO A N 1
ATOM 881 C CA . PRO A 1 113 ? -14.426 -11.425 4.869 1.00 80.69 113 PRO A CA 1
ATOM 882 C C . PRO A 1 113 ? -13.195 -11.436 5.785 1.00 80.69 113 PRO A C 1
ATOM 884 O O . PRO A 1 113 ? -12.067 -11.684 5.354 1.00 80.69 113 PRO A O 1
ATOM 887 N N . SER A 1 114 ? -13.405 -11.186 7.079 1.00 76.44 114 SER A N 1
ATOM 888 C CA . SER A 1 114 ? -12.330 -11.221 8.071 1.00 76.44 114 SER A CA 1
ATOM 889 C C . SER A 1 114 ? -11.772 -12.636 8.232 1.00 76.44 114 SER A C 1
ATOM 891 O O . SER A 1 114 ? -12.508 -13.610 8.353 1.00 76.44 114 SER A O 1
ATOM 893 N N . GLY A 1 115 ? -10.442 -12.753 8.209 1.00 73.88 115 GLY A N 1
ATOM 894 C CA . GLY A 1 115 ? -9.754 -14.040 8.354 1.00 73.88 115 GLY A CA 1
ATOM 895 C C . GLY A 1 115 ? -9.824 -14.956 7.129 1.00 73.88 115 GLY A C 1
ATOM 896 O O . GLY A 1 115 ? -9.289 -16.060 7.184 1.00 73.88 115 GLY A O 1
ATOM 897 N N . ALA A 1 116 ? -10.434 -14.517 6.024 1.00 69.25 116 ALA A N 1
ATOM 898 C CA . ALA A 1 116 ? -10.399 -15.269 4.780 1.00 69.25 116 ALA A CA 1
ATOM 899 C C . ALA A 1 116 ? -9.004 -15.191 4.153 1.00 69.25 116 ALA A C 1
ATOM 901 O O . ALA A 1 116 ? -8.490 -14.109 3.860 1.00 69.25 116 ALA A O 1
ATOM 902 N N . MET A 1 117 ? -8.408 -16.361 3.955 1.00 69.12 117 MET A N 1
ATOM 903 C CA . MET A 1 117 ? -7.159 -16.534 3.232 1.00 69.12 117 MET A CA 1
ATOM 904 C C . MET A 1 117 ? -7.498 -17.013 1.822 1.00 69.12 117 MET A C 1
ATOM 906 O O . MET A 1 117 ? -8.329 -17.910 1.671 1.00 69.12 117 MET A O 1
ATOM 910 N N . ALA A 1 118 ? -6.889 -16.403 0.804 1.00 69.94 118 ALA A N 1
ATOM 911 C CA . ALA A 1 118 ? -7.013 -16.910 -0.556 1.00 69.94 118 ALA A CA 1
ATOM 912 C C . ALA A 1 118 ? -6.437 -18.341 -0.601 1.00 69.94 118 ALA A C 1
ATOM 914 O O . ALA A 1 118 ? -5.358 -18.566 -0.042 1.00 69.94 118 ALA A O 1
ATOM 915 N N . PRO A 1 119 ? -7.162 -19.319 -1.170 1.00 68.50 119 PRO A N 1
ATOM 916 C CA . PRO A 1 119 ? -6.621 -20.653 -1.374 1.00 68.50 119 PRO A CA 1
ATOM 917 C C . PRO A 1 119 ? -5.465 -20.582 -2.376 1.00 68.50 119 PRO A C 1
ATOM 919 O O . PRO A 1 119 ? -5.596 -19.987 -3.437 1.00 68.50 119 PRO A O 1
ATOM 922 N N . GLU A 1 120 ? -4.334 -21.187 -2.025 1.00 66.88 120 GLU A N 1
ATOM 923 C CA . GLU A 1 120 ? -3.211 -21.366 -2.946 1.00 66.88 120 GLU A CA 1
ATOM 924 C C . GLU A 1 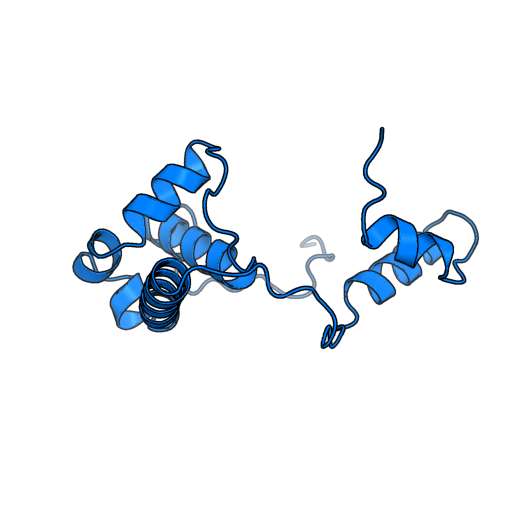120 ? -3.363 -22.717 -3.663 1.00 66.88 120 GLU A C 1
ATOM 926 O O . GLU A 1 120 ? -3.613 -23.718 -2.977 1.00 66.88 120 GLU A O 1
ATOM 931 N N . PRO A 1 121 ? -3.171 -22.792 -4.994 1.00 70.75 121 PRO A N 1
ATOM 932 C CA . PRO A 1 121 ? -2.718 -21.724 -5.894 1.00 70.75 121 PRO A CA 1
ATOM 933 C C . PRO A 1 121 ? -3.857 -20.884 -6.509 1.00 70.75 121 PRO A C 1
ATOM 935 O O . PRO A 1 121 ? -4.887 -21.421 -6.908 1.00 70.75 121 PRO A O 1
ATOM 938 N N . ASP A 1 122 ? -3.602 -19.584 -6.708 1.00 59.97 122 ASP A N 1
ATOM 939 C CA . ASP A 1 122 ? -4.490 -18.635 -7.422 1.00 59.97 122 ASP A CA 1
ATOM 940 C C . ASP A 1 122 ? -4.880 -19.090 -8.856 1.00 59.97 122 ASP A C 1
ATOM 942 O O . ASP A 1 122 ? -5.828 -18.564 -9.439 1.00 59.97 122 ASP A O 1
ATOM 946 N N . ASP A 1 123 ? -4.141 -20.046 -9.438 1.00 63.94 123 ASP A N 1
ATOM 947 C CA . ASP A 1 123 ? -4.281 -20.509 -10.828 1.00 63.94 123 ASP A CA 1
ATOM 948 C C . ASP A 1 123 ? -5.235 -21.713 -11.006 1.00 63.94 123 ASP A C 1
ATOM 950 O O . ASP A 1 123 ? -5.528 -22.100 -12.141 1.00 63.94 123 ASP A O 1
ATOM 954 N N . GLU A 1 124 ? -5.730 -22.325 -9.926 1.00 60.16 124 GLU A N 1
ATOM 955 C CA . GLU A 1 124 ? -6.660 -23.457 -10.018 1.00 60.16 124 GLU A CA 1
ATOM 956 C C . GLU A 1 124 ? -8.116 -22.983 -9.905 1.00 60.16 124 GLU A C 1
ATOM 958 O O . GLU A 1 124 ? -8.580 -22.540 -8.854 1.00 60.16 124 GLU A O 1
ATOM 963 N N . LEU A 1 125 ? -8.870 -23.089 -11.007 1.00 55.94 125 LEU A N 1
ATOM 964 C CA . LEU A 1 125 ? -10.324 -22.927 -10.958 1.00 55.94 125 LEU A CA 1
ATOM 965 C C . LEU A 1 125 ? -10.927 -24.080 -10.137 1.00 55.94 125 LEU A C 1
ATOM 967 O O . LEU A 1 125 ? -10.564 -25.234 -10.384 1.00 55.94 125 LEU A O 1
ATOM 971 N N . PRO A 1 126 ? -11.860 -23.809 -9.204 1.00 58.66 126 PRO A N 1
ATOM 972 C CA . PRO A 1 126 ? -12.570 -24.873 -8.510 1.00 58.66 126 PRO A CA 1
ATOM 973 C C . PRO A 1 126 ? -13.327 -25.731 -9.532 1.00 58.66 126 PRO A C 1
ATOM 975 O O . PRO A 1 126 ? -14.037 -25.200 -10.390 1.00 58.66 126 PRO A O 1
ATOM 978 N N . VAL A 1 127 ? -13.107 -27.045 -9.446 1.00 58.22 127 VAL A N 1
ATOM 979 C CA . VAL A 1 127 ? -13.688 -28.080 -10.319 1.00 58.22 127 VAL A CA 1
ATOM 980 C C . VAL A 1 127 ? -15.181 -28.258 -10.072 1.00 58.22 127 VAL A C 1
ATOM 982 O O . VAL A 1 127 ? -15.585 -28.222 -8.886 1.00 58.22 127 VAL A O 1
#

pLDDT: mean 78.65, std 12.38, range [37.31, 92.56]

Secondary structure (DSSP, 8-state):
-----HHHHHHHHS--PSSSHHHHHHHHHHHHS----TTS------HHHHHHHHHHHHHHH-HHHHTSHHHIIIIIHHHHHHHHTTPPPSS---HHHHHHHHHHHHHHTTSS-TTPPPPSPTT----

Organism: Armillaria tabescens (NCBI:txid1929756)

Sequence (127 aa):
MAQNSRWDAILAVADLPPPGPSYYAARRALWLTPRNDSNQPKASKEPLALAQQKKLSDLVNDPSKAQTESGWNEGIRLVWEGLSSGRKLTISMPLSLIIKITHAAWIRDSTWPSGAMAPEPDDELPV